Protein AF-A0A969GND2-F1 (afdb_monomer_lite)

Sequence (64 aa):
MRSGSSLVIVSTRVPPEFRGMGIAAKLTKTAFEYARSQ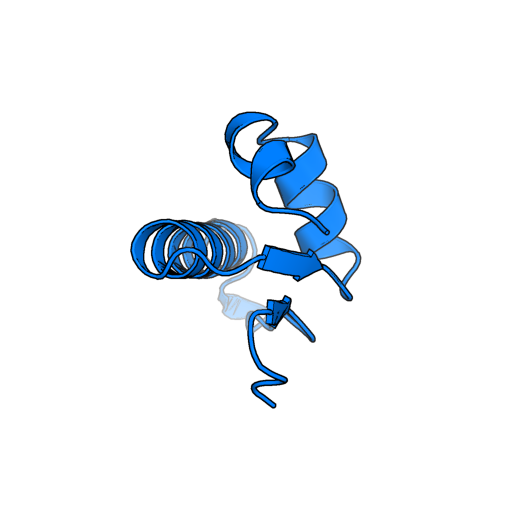ELSVTPMCSYASTFVRRHPEYRDLVG

Secondary structure (DSSP, 8-state):
--BTTEEEE------GGGTTTTHHHHHHHHHHHHHHHTT-EEEE-SHHHHHHHHH-GGGGGGB-

Structure (mmCIF, N/CA/C/O backbone):
data_AF-A0A969GND2-F1
#
_entry.id   AF-A0A969GND2-F1
#
loop_
_atom_site.group_PDB
_atom_si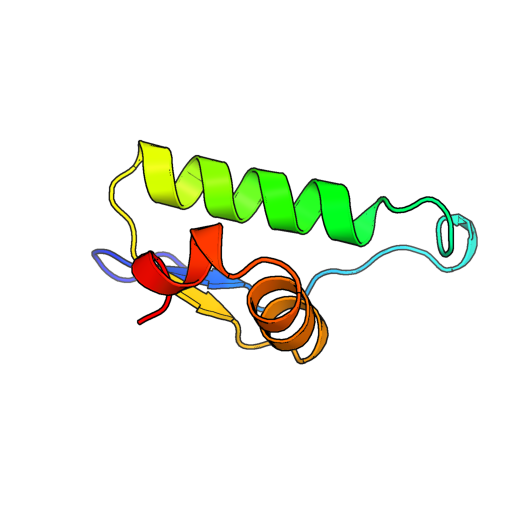te.id
_atom_site.type_symbol
_atom_site.label_atom_id
_atom_site.label_alt_id
_atom_site.label_comp_id
_atom_site.label_asym_id
_atom_site.label_entity_id
_atom_site.label_seq_id
_atom_site.pdbx_PDB_ins_code
_atom_site.Cartn_x
_atom_site.Cartn_y
_atom_site.Cartn_z
_atom_site.occupancy
_atom_site.B_iso_or_equiv
_atom_site.auth_seq_id
_atom_site.auth_comp_id
_atom_site.auth_asym_id
_atom_site.auth_atom_id
_atom_site.pdbx_PDB_model_num
ATOM 1 N N . MET A 1 1 ? -12.376 -13.551 -3.340 1.00 44.56 1 MET A N 1
ATOM 2 C CA . MET A 1 1 ? -13.302 -14.202 -2.391 1.00 44.56 1 MET A CA 1
ATOM 3 C C . MET A 1 1 ? -13.491 -13.236 -1.234 1.00 44.56 1 MET A C 1
ATOM 5 O O . MET A 1 1 ? -12.488 -12.815 -0.676 1.00 44.56 1 MET A O 1
ATOM 9 N N . ARG A 1 2 ? -14.722 -12.785 -0.969 1.00 45.75 2 ARG A N 1
ATOM 10 C CA . ARG A 1 2 ? -15.043 -11.911 0.171 1.00 45.75 2 ARG A CA 1
ATOM 11 C C . ARG A 1 2 ? -15.287 -12.823 1.370 1.00 45.75 2 ARG A C 1
ATOM 13 O O . ARG A 1 2 ? -16.196 -13.643 1.304 1.00 45.75 2 ARG A O 1
ATOM 20 N N . SER A 1 3 ? -14.479 -12.704 2.416 1.00 51.47 3 SER A N 1
ATOM 21 C CA . SER A 1 3 ? -14.720 -13.388 3.686 1.00 51.47 3 SER A CA 1
ATOM 22 C C . SER A 1 3 ? -15.091 -12.318 4.706 1.00 51.47 3 SER A C 1
ATOM 24 O O . SER A 1 3 ? -14.207 -11.648 5.220 1.00 51.47 3 SER A O 1
ATOM 26 N N . GLY A 1 4 ? -16.397 -12.082 4.883 1.00 58.72 4 GLY A N 1
ATOM 27 C CA . GLY A 1 4 ? -17.038 -11.311 5.966 1.00 58.72 4 GLY A CA 1
ATOM 28 C C . GLY A 1 4 ? -16.720 -9.817 6.131 1.00 58.72 4 GLY A C 1
ATOM 29 O O . GLY A 1 4 ? -17.636 -9.034 6.342 1.00 58.72 4 GLY A O 1
ATOM 30 N N . SER A 1 5 ? -15.457 -9.415 6.036 1.00 70.44 5 SER A N 1
ATOM 31 C CA . SER A 1 5 ? -14.967 -8.090 6.441 1.00 70.44 5 SER A CA 1
ATOM 32 C C . SER A 1 5 ? -13.553 -7.777 5.920 1.00 70.44 5 SER A C 1
ATOM 34 O O . SER A 1 5 ? -13.005 -6.728 6.249 1.00 70.44 5 SER A O 1
ATOM 36 N N . SER A 1 6 ? -12.969 -8.638 5.070 1.00 73.88 6 SER A N 1
ATOM 37 C CA . SER A 1 6 ? -11.630 -8.427 4.505 1.00 73.88 6 SER A CA 1
ATOM 38 C C . SER A 1 6 ? -11.565 -8.522 2.974 1.00 73.88 6 SER A C 1
ATOM 40 O O . SER A 1 6 ? -12.245 -9.323 2.318 1.00 73.88 6 SER A O 1
ATOM 42 N N . LEU A 1 7 ? -10.726 -7.666 2.388 1.00 83.19 7 LEU A N 1
ATOM 43 C CA . LEU A 1 7 ? -10.364 -7.599 0.980 1.00 83.19 7 LEU A CA 1
ATOM 44 C C . LEU A 1 7 ? -8.960 -8.180 0.790 1.00 83.19 7 LEU A C 1
ATOM 46 O O . LEU A 1 7 ? -7.954 -7.622 1.219 1.00 83.19 7 LEU A O 1
ATOM 50 N N . VAL A 1 8 ? -8.880 -9.315 0.103 1.00 83.12 8 VAL A N 1
ATOM 51 C CA . VAL A 1 8 ? -7.607 -10.007 -0.120 1.00 83.12 8 VAL A CA 1
ATOM 52 C C . VAL A 1 8 ? -7.022 -9.614 -1.474 1.00 83.12 8 VAL A C 1
ATOM 54 O O . VAL A 1 8 ? -7.602 -9.919 -2.521 1.00 83.12 8 VAL A O 1
ATOM 57 N N . ILE A 1 9 ? -5.842 -8.989 -1.471 1.00 82.75 9 ILE A N 1
ATOM 58 C CA . ILE A 1 9 ? -5.095 -8.692 -2.702 1.00 82.75 9 ILE A CA 1
ATOM 59 C C . ILE A 1 9 ? -4.187 -9.883 -3.019 1.00 82.75 9 ILE A C 1
ATOM 61 O O . ILE A 1 9 ? -3.039 -9.959 -2.577 1.00 82.75 9 ILE A O 1
ATOM 65 N N . VAL A 1 10 ? -4.727 -10.821 -3.800 1.00 77.25 10 VAL A N 1
ATOM 66 C CA . VAL A 1 10 ? -4.046 -12.066 -4.199 1.00 77.25 10 VAL A CA 1
ATOM 67 C C . VAL A 1 10 ? -2.931 -11.847 -5.222 1.00 77.25 10 VAL A C 1
ATOM 69 O O . VAL A 1 10 ? -1.868 -12.450 -5.108 1.00 77.25 10 VAL A O 1
ATOM 72 N N . SER A 1 11 ? -3.135 -10.998 -6.232 1.00 76.31 11 SER A N 1
ATOM 73 C CA . SER A 1 11 ? -2.102 -10.706 -7.233 1.00 76.31 11 SER A CA 1
ATOM 74 C C . SER A 1 11 ? -2.425 -9.442 -8.023 1.00 76.31 11 SER A C 1
ATOM 76 O O . SER A 1 11 ? -3.521 -9.316 -8.567 1.00 76.31 11 SER A O 1
ATOM 78 N N . THR A 1 12 ? -1.448 -8.544 -8.150 1.00 76.12 12 THR A N 1
ATOM 79 C CA . THR A 1 12 ? -1.508 -7.404 -9.075 1.00 76.12 12 THR A CA 1
ATOM 80 C C . THR A 1 12 ? -0.718 -7.763 -10.331 1.00 76.12 12 THR A C 1
ATOM 82 O O . THR A 1 12 ? 0.512 -7.713 -10.334 1.00 76.12 12 THR A O 1
ATOM 85 N N . ARG A 1 13 ? -1.412 -8.158 -11.406 1.00 75.62 13 ARG A N 1
ATOM 86 C CA . ARG A 1 13 ? -0.785 -8.481 -12.697 1.00 75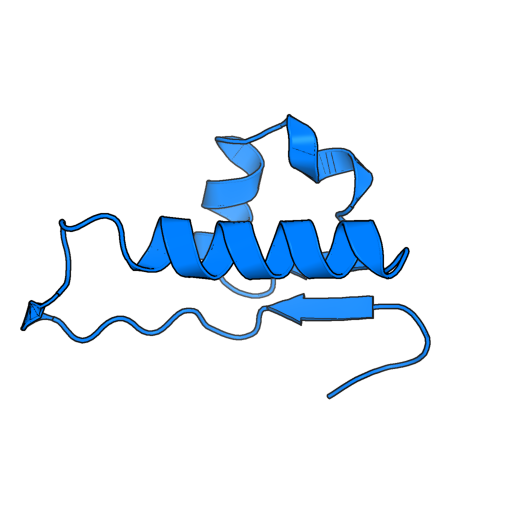.62 13 ARG A CA 1
ATOM 87 C C . ARG A 1 13 ? -0.842 -7.277 -13.625 1.00 75.62 13 ARG A C 1
ATOM 89 O O . ARG A 1 13 ? -1.919 -6.802 -13.961 1.00 75.62 13 ARG A O 1
ATOM 96 N N . VAL A 1 14 ? 0.329 -6.824 -14.059 1.00 77.19 14 VAL A N 1
ATOM 97 C CA . VAL A 1 14 ? 0.477 -5.823 -15.119 1.00 77.19 14 VAL A CA 1
ATOM 98 C C . VAL A 1 14 ? 1.230 -6.480 -16.275 1.00 77.19 14 VAL A C 1
ATOM 100 O O . VAL A 1 14 ? 2.313 -7.040 -16.034 1.00 77.19 14 VAL A O 1
ATOM 103 N N . PRO A 1 15 ? 0.677 -6.458 -17.503 1.00 78.94 15 PRO A N 1
ATOM 104 C CA . PRO A 1 15 ? 1.370 -6.980 -18.673 1.00 78.94 15 PRO A CA 1
ATOM 105 C C . PRO A 1 15 ? 2.747 -6.316 -18.832 1.00 78.94 15 PRO A C 1
ATOM 107 O O . PRO A 1 15 ? 2.898 -5.151 -18.458 1.00 78.94 15 PRO A O 1
ATOM 110 N N . PRO A 1 16 ? 3.763 -7.030 -19.350 1.00 76.81 16 PRO A N 1
ATOM 111 C CA . PRO A 1 16 ? 5.129 -6.512 -19.464 1.00 76.81 16 PRO A CA 1
ATOM 112 C C . PRO A 1 16 ? 5.211 -5.158 -20.171 1.00 76.81 16 PRO A C 1
ATOM 114 O O . PRO A 1 16 ? 5.948 -4.283 -19.731 1.00 76.81 16 PRO A O 1
ATOM 117 N N . GLU A 1 17 ? 4.380 -4.988 -21.194 1.00 84.19 17 GLU A N 1
ATOM 118 C CA . GLU A 1 17 ? 4.252 -3.809 -22.057 1.00 84.19 17 GLU A CA 1
ATOM 119 C C . GLU A 1 17 ? 3.872 -2.535 -21.287 1.00 84.19 17 GLU A C 1
ATOM 121 O O . GLU A 1 17 ? 4.182 -1.428 -21.708 1.00 84.19 17 GLU A O 1
ATOM 126 N N . PHE A 1 18 ? 3.237 -2.699 -20.126 1.00 78.69 18 PHE A N 1
ATOM 127 C CA . PHE A 1 18 ? 2.728 -1.620 -19.280 1.00 78.69 18 PHE A CA 1
ATOM 128 C C . PHE A 1 18 ? 3.516 -1.465 -17.967 1.00 78.69 18 PHE A C 1
ATOM 130 O O . PHE A 1 18 ? 3.137 -0.696 -17.073 1.00 78.69 18 PHE A O 1
ATOM 137 N N . ARG A 1 19 ? 4.616 -2.213 -17.798 1.00 77.94 19 ARG A N 1
ATOM 138 C CA . ARG A 1 19 ? 5.498 -2.076 -16.628 1.00 77.94 19 ARG A CA 1
ATOM 139 C C . ARG A 1 19 ? 6.250 -0.742 -16.684 1.00 77.94 19 ARG A C 1
ATOM 141 O O . ARG A 1 19 ? 6.451 -0.165 -17.739 1.00 77.94 19 ARG A O 1
ATOM 148 N N . GLY A 1 20 ? 6.637 -0.218 -15.521 1.00 80.56 20 GLY A N 1
ATOM 149 C CA . GLY A 1 20 ? 7.313 1.085 -15.413 1.00 80.56 20 GLY A CA 1
ATOM 150 C C . GLY A 1 20 ? 6.384 2.305 -15.479 1.00 80.56 20 GLY A C 1
ATOM 151 O O . GLY A 1 20 ? 6.776 3.380 -15.047 1.00 80.56 20 GLY A O 1
ATOM 152 N N . MET A 1 21 ? 5.123 2.137 -15.891 1.00 85.00 21 MET A N 1
ATOM 153 C CA . MET A 1 21 ? 4.148 3.235 -16.012 1.00 85.00 21 MET A CA 1
ATOM 154 C C . MET A 1 21 ? 3.332 3.497 -14.730 1.00 85.00 21 MET A C 1
ATOM 156 O O . MET A 1 21 ? 2.338 4.215 -14.750 1.00 85.00 21 MET A O 1
ATOM 160 N N . GLY A 1 22 ? 3.682 2.861 -13.607 1.00 84.38 22 GLY A N 1
ATOM 161 C CA . GLY A 1 22 ? 2.976 3.046 -12.329 1.00 84.38 22 GLY A CA 1
ATOM 162 C C . GLY A 1 22 ? 1.568 2.432 -12.251 1.00 84.38 22 GLY A C 1
ATOM 163 O O . GLY A 1 22 ? 0.877 2.620 -11.252 1.00 84.38 22 GLY A O 1
ATOM 164 N N . ILE A 1 23 ? 1.139 1.651 -13.248 1.00 85.81 23 ILE A N 1
ATOM 165 C CA . ILE A 1 23 ? -0.213 1.060 -13.304 1.00 85.81 23 ILE A CA 1
ATOM 166 C C . ILE A 1 23 ? -0.482 0.127 -12.117 1.00 85.81 23 ILE A C 1
ATOM 168 O O . ILE A 1 23 ? -1.547 0.199 -11.510 1.00 85.81 23 ILE A O 1
ATOM 172 N N . A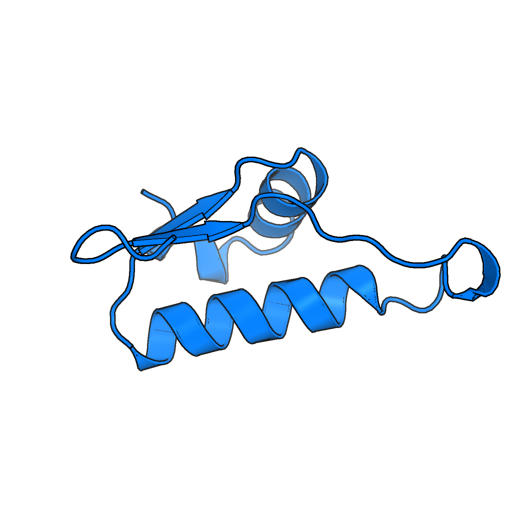LA A 1 24 ? 0.502 -0.689 -11.722 1.00 83.50 24 ALA A N 1
ATOM 173 C CA . ALA A 1 24 ? 0.378 -1.562 -10.554 1.00 83.50 24 ALA A CA 1
ATOM 174 C C . ALA A 1 24 ? 0.126 -0.764 -9.264 1.00 83.50 24 ALA A C 1
ATOM 176 O O . ALA A 1 24 ? -0.692 -1.165 -8.443 1.00 83.50 24 ALA A O 1
ATOM 177 N N . ALA A 1 25 ? 0.783 0.389 -9.112 1.00 85.75 25 ALA A N 1
ATOM 178 C CA . ALA A 1 25 ? 0.601 1.251 -7.950 1.00 85.75 25 ALA A CA 1
ATOM 179 C C . ALA A 1 25 ? -0.795 1.877 -7.952 1.00 85.75 25 ALA A C 1
ATOM 181 O O . ALA A 1 25 ? -1.441 1.919 -6.911 1.00 85.75 25 ALA A O 1
ATOM 182 N N . LYS A 1 26 ? -1.287 2.301 -9.123 1.00 88.19 26 LYS A N 1
ATOM 183 C CA . LYS A 1 26 ? -2.628 2.878 -9.269 1.00 88.19 26 LYS A CA 1
ATOM 184 C C . LYS A 1 26 ? -3.721 1.855 -8.948 1.00 88.19 26 LYS A C 1
ATOM 186 O O . LYS A 1 26 ? -4.617 2.161 -8.172 1.00 88.19 26 LYS A O 1
ATOM 191 N N . LEU A 1 27 ? -3.595 0.629 -9.463 1.00 87.00 27 LEU A N 1
ATOM 192 C CA . LEU A 1 27 ? -4.510 -0.477 -9.158 1.00 87.00 27 LEU A CA 1
ATOM 193 C C . LEU A 1 27 ? -4.533 -0.798 -7.661 1.00 87.00 27 LEU A C 1
ATOM 195 O O . LEU A 1 27 ? -5.606 -0.878 -7.065 1.00 87.00 27 LEU A O 1
ATOM 199 N N . THR A 1 28 ? -3.355 -0.951 -7.049 1.00 87.88 28 THR A N 1
ATOM 200 C CA . THR A 1 28 ? -3.253 -1.230 -5.615 1.00 87.88 28 THR A CA 1
ATOM 201 C C . THR A 1 28 ? -3.843 -0.080 -4.802 1.00 87.88 28 THR A C 1
ATOM 203 O O . THR A 1 28 ? -4.685 -0.326 -3.947 1.00 87.88 28 THR A O 1
ATOM 206 N N . LYS A 1 29 ? -3.499 1.174 -5.114 1.00 88.88 29 LYS A N 1
ATOM 207 C CA . LYS A 1 29 ? -4.048 2.352 -4.436 1.00 88.88 29 LYS A CA 1
ATOM 208 C C . LYS A 1 29 ? -5.577 2.365 -4.459 1.00 88.88 29 LYS A C 1
ATOM 210 O O . LYS A 1 29 ? -6.194 2.484 -3.407 1.00 88.88 29 LYS A O 1
ATOM 215 N N . THR A 1 30 ? -6.185 2.180 -5.630 1.00 89.81 30 THR A N 1
ATOM 216 C CA . THR A 1 30 ? -7.648 2.151 -5.759 1.00 89.81 30 THR A CA 1
ATOM 217 C C . THR A 1 30 ? -8.272 1.007 -4.956 1.00 89.81 30 THR A C 1
ATOM 219 O O . THR A 1 30 ? -9.318 1.200 -4.344 1.00 89.81 30 THR A O 1
ATOM 222 N N . ALA A 1 31 ? -7.627 -0.163 -4.892 1.00 87.44 31 ALA A N 1
ATOM 223 C CA . ALA A 1 31 ? -8.105 -1.271 -4.064 1.00 87.44 31 ALA A CA 1
ATOM 224 C C . ALA A 1 31 ? -8.079 -0.937 -2.559 1.00 87.44 31 ALA A C 1
ATOM 226 O O . ALA A 1 31 ? -9.030 -1.256 -1.847 1.00 87.44 31 ALA A O 1
ATOM 227 N N . PHE A 1 32 ? -7.026 -0.265 -2.086 1.00 88.50 32 PHE A N 1
ATOM 228 C CA . PHE A 1 32 ? -6.921 0.191 -0.696 1.00 88.50 32 PHE A CA 1
ATOM 229 C C . PHE A 1 32 ? -7.920 1.309 -0.369 1.00 88.50 32 PHE A C 1
ATOM 231 O O . PHE A 1 32 ? -8.560 1.267 0.677 1.00 88.50 32 PHE A O 1
ATOM 238 N N . GLU A 1 33 ? -8.105 2.283 -1.261 1.00 90.75 33 GLU A N 1
ATOM 239 C CA . GLU A 1 33 ? -9.117 3.336 -1.089 1.00 90.75 33 GLU A CA 1
ATOM 240 C C . GLU A 1 33 ? -10.535 2.761 -1.058 1.00 90.75 33 GLU A C 1
ATOM 242 O O . GLU A 1 33 ? -11.343 3.151 -0.215 1.00 90.75 33 GLU A O 1
ATOM 247 N N . TYR A 1 34 ? -10.821 1.783 -1.920 1.00 89.44 34 TYR A N 1
ATOM 248 C CA . TYR A 1 34 ? -12.086 1.061 -1.891 1.00 89.44 34 TYR A CA 1
ATOM 249 C C . TYR A 1 34 ? -12.284 0.344 -0.554 1.00 89.44 34 TYR A C 1
ATOM 251 O O . TYR A 1 34 ? -13.335 0.502 0.065 1.00 89.44 34 TYR A O 1
ATOM 259 N N . ALA A 1 35 ? -11.267 -0.376 -0.069 1.00 89.38 35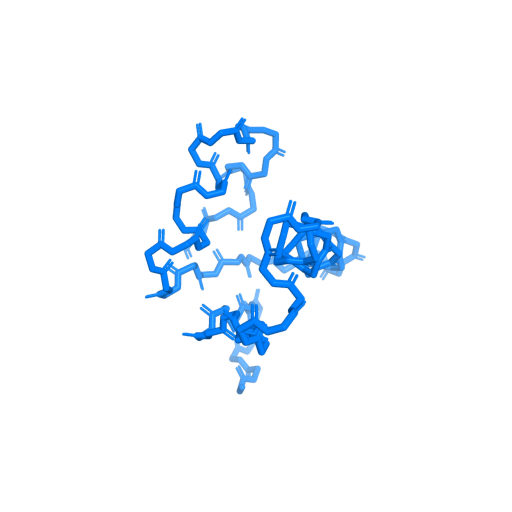 ALA A N 1
ATOM 260 C CA . ALA A 1 35 ? -11.328 -1.032 1.233 1.00 89.38 35 ALA A CA 1
ATOM 261 C C . ALA A 1 35 ? -11.596 -0.029 2.366 1.00 89.38 35 ALA A C 1
ATOM 263 O O . ALA A 1 35 ? -12.501 -0.257 3.163 1.00 89.38 35 ALA A O 1
ATOM 264 N N . ARG A 1 36 ? -10.922 1.129 2.362 1.00 89.00 36 ARG A N 1
ATOM 265 C CA . ARG A 1 36 ? -11.166 2.222 3.319 1.00 89.00 36 ARG A CA 1
ATOM 266 C C . ARG A 1 36 ? -12.610 2.714 3.285 1.00 89.00 36 ARG A C 1
ATOM 268 O O . ARG A 1 36 ? -13.233 2.858 4.327 1.00 89.00 36 ARG A O 1
ATOM 275 N N . SER A 1 37 ? -13.145 2.957 2.088 1.00 90.38 37 SER A N 1
ATOM 276 C CA . SER A 1 37 ? -14.515 3.459 1.900 1.00 90.38 37 SER A CA 1
ATOM 277 C C . SER A 1 37 ? -15.603 2.461 2.301 1.00 90.38 37 SER A C 1
ATOM 279 O O . SER A 1 37 ? -16.761 2.833 2.450 1.00 90.38 37 SER A O 1
ATOM 281 N N . GLN A 1 38 ? -15.241 1.185 2.405 1.00 88.06 38 GLN A N 1
ATOM 282 C CA . GLN A 1 38 ? -16.133 0.087 2.759 1.00 88.06 38 GLN A CA 1
ATOM 283 C C . GLN A 1 38 ? -15.845 -0.450 4.167 1.00 88.06 38 GLN A C 1
ATOM 285 O O . GLN A 1 38 ? -16.396 -1.487 4.524 1.00 88.06 38 GLN A O 1
ATOM 290 N N . GLU A 1 39 ? -14.959 0.213 4.924 1.00 87.00 39 GLU A N 1
ATOM 291 C CA . GLU A 1 39 ? -14.517 -0.205 6.261 1.00 87.00 39 GLU A CA 1
ATOM 292 C C . GLU A 1 39 ? -14.009 -1.662 6.293 1.00 87.00 39 GLU A C 1
ATOM 294 O O . GLU A 1 39 ? -14.215 -2.407 7.249 1.00 87.00 39 GLU A O 1
ATOM 299 N N . LEU A 1 40 ? -13.343 -2.085 5.213 1.00 89.12 40 LEU A N 1
ATOM 300 C CA . LEU A 1 40 ? -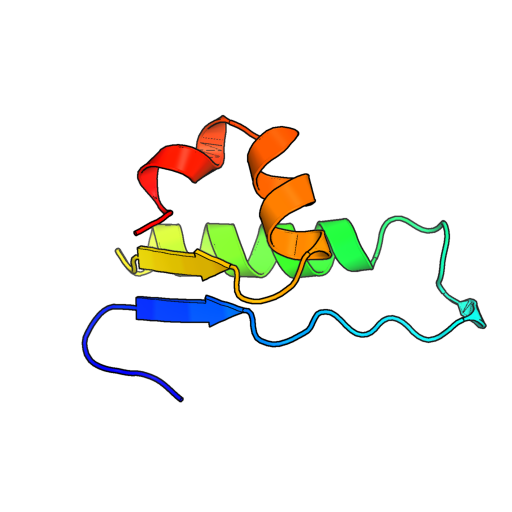12.768 -3.420 5.062 1.00 89.12 40 LEU A CA 1
ATOM 301 C C . LEU A 1 40 ? -11.292 -3.417 5.453 1.00 89.12 40 LEU A C 1
ATOM 303 O O . LEU A 1 40 ? -10.543 -2.509 5.079 1.00 89.12 40 LEU A O 1
ATOM 307 N N . SER A 1 41 ? -10.847 -4.494 6.097 1.00 87.69 41 SER A N 1
ATOM 308 C CA . SER A 1 41 ? -9.418 -4.772 6.238 1.00 87.69 41 SER A CA 1
ATOM 309 C C . SER A 1 41 ? -8.840 -5.309 4.927 1.00 87.69 41 SER A C 1
ATOM 311 O O . SER A 1 41 ? -9.536 -5.931 4.127 1.00 87.69 41 SER A O 1
ATOM 313 N N . VAL A 1 42 ? -7.560 -5.071 4.670 1.00 88.38 42 VAL A N 1
ATOM 314 C CA . VAL A 1 42 ? -6.840 -5.525 3.482 1.00 88.38 42 VAL A CA 1
ATOM 315 C C . VAL A 1 42 ? -5.777 -6.523 3.892 1.00 88.38 42 VAL A C 1
ATOM 317 O O . VAL A 1 42 ? -4.866 -6.194 4.645 1.00 88.38 42 VAL A O 1
ATOM 320 N N . THR A 1 43 ? -5.822 -7.715 3.305 1.00 88.19 43 THR A N 1
ATOM 321 C CA . THR A 1 43 ? -4.764 -8.714 3.477 1.00 88.19 43 THR A CA 1
ATOM 322 C C . THR A 1 43 ? -3.888 -8.743 2.216 1.00 88.19 43 THR A C 1
ATOM 324 O O . THR A 1 43 ? -4.312 -9.259 1.170 1.00 88.19 43 THR A O 1
ATOM 327 N N . PRO A 1 44 ? -2.668 -8.171 2.254 1.00 84.44 44 PRO A N 1
ATOM 328 C CA . PRO A 1 44 ? -1.756 -8.160 1.117 1.00 84.44 44 PRO A CA 1
ATOM 329 C C . PRO A 1 44 ? -1.025 -9.506 0.998 1.00 84.44 44 PRO A C 1
ATOM 331 O O . PRO A 1 44 ? 0.052 -9.687 1.559 1.00 84.44 44 PRO A O 1
ATOM 334 N N . MET A 1 45 ? -1.589 -10.451 0.240 1.00 82.56 45 MET A N 1
ATOM 335 C CA . MET A 1 45 ? -0.960 -11.765 0.024 1.00 82.56 45 MET A CA 1
ATOM 336 C C . MET A 1 45 ? 0.199 -11.737 -0.982 1.00 82.56 45 MET A C 1
ATOM 338 O O . MET A 1 45 ? 1.027 -12.644 -0.989 1.00 82.56 45 MET A O 1
ATOM 342 N N . CYS A 1 46 ? 0.280 -10.720 -1.846 1.00 82.62 46 CYS A N 1
ATOM 343 C CA . CYS A 1 46 ? 1.377 -10.592 -2.804 1.00 82.62 46 CYS A CA 1
ATOM 344 C C . CYS A 1 46 ? 2.496 -9.662 -2.304 1.00 82.62 46 CYS A C 1
ATOM 346 O O . CYS A 1 46 ? 2.249 -8.605 -1.722 1.00 82.62 46 CYS A O 1
ATOM 348 N N . SER A 1 47 ? 3.745 -10.015 -2.624 1.00 81.56 47 SER A N 1
ATOM 349 C CA . SER A 1 47 ? 4.952 -9.261 -2.240 1.00 81.56 47 SER A CA 1
ATOM 350 C C . SER A 1 47 ? 4.939 -7.800 -2.710 1.00 81.56 47 SER A C 1
ATOM 352 O O . SER A 1 47 ? 5.473 -6.912 -2.034 1.00 81.56 47 SER A O 1
ATOM 354 N N . TYR A 1 48 ? 4.291 -7.534 -3.849 1.00 84.81 48 TYR A N 1
ATOM 355 C CA . TYR A 1 48 ? 4.085 -6.182 -4.356 1.00 84.81 48 TYR A CA 1
ATOM 356 C C . TYR A 1 48 ? 3.191 -5.359 -3.426 1.00 84.81 48 TYR A C 1
ATOM 358 O O . TYR A 1 48 ? 3.572 -4.252 -3.055 1.00 84.81 48 TYR A O 1
ATOM 366 N N . ALA A 1 49 ? 2.043 -5.899 -3.005 1.00 83.69 49 ALA A N 1
ATOM 367 C CA . ALA A 1 49 ? 1.123 -5.208 -2.104 1.00 83.69 49 ALA A CA 1
ATOM 368 C C . ALA A 1 49 ? 1.760 -4.960 -0.727 1.00 83.69 49 ALA A C 1
ATOM 370 O O . ALA A 1 49 ? 1.656 -3.850 -0.211 1.00 83.69 49 ALA A O 1
ATOM 371 N N . SER A 1 50 ? 2.517 -5.917 -0.174 1.00 85.56 50 SER A N 1
ATOM 372 C CA . SER A 1 50 ? 3.270 -5.680 1.070 1.00 85.56 50 SER A CA 1
ATOM 373 C C . SER A 1 50 ? 4.312 -4.568 0.911 1.00 85.56 50 SER A C 1
ATOM 375 O O . SER A 1 50 ? 4.493 -3.737 1.800 1.00 85.56 50 SER A O 1
ATOM 377 N N . THR A 1 51 ? 5.003 -4.519 -0.232 1.00 88.44 51 THR A N 1
ATOM 378 C CA . THR A 1 51 ? 5.968 -3.446 -0.518 1.00 88.44 51 THR A CA 1
ATOM 379 C C . THR A 1 51 ? 5.280 -2.102 -0.727 1.00 88.44 51 THR A C 1
ATOM 381 O O . THR A 1 51 ? 5.812 -1.083 -0.290 1.00 88.44 51 THR A O 1
ATOM 384 N N . PHE A 1 52 ? 4.101 -2.093 -1.347 1.00 88.31 52 PHE A N 1
ATOM 385 C CA . PHE A 1 52 ? 3.283 -0.899 -1.517 1.00 88.31 52 PHE A CA 1
ATOM 386 C C . PHE A 1 52 ? 2.901 -0.306 -0.157 1.00 88.31 52 PHE A C 1
ATOM 388 O O . PHE A 1 52 ? 3.226 0.848 0.093 1.00 88.31 52 PHE A O 1
ATOM 395 N N . VAL A 1 53 ? 2.352 -1.105 0.762 1.00 89.19 53 VAL A N 1
ATOM 396 C CA . VAL A 1 53 ? 2.015 -0.656 2.129 1.00 89.19 53 VAL A CA 1
ATOM 397 C C . VAL A 1 53 ? 3.244 -0.137 2.876 1.00 89.19 53 VAL A C 1
ATOM 399 O O . VAL A 1 53 ? 3.178 0.856 3.593 1.00 89.19 53 VAL A O 1
ATOM 402 N N . ARG A 1 54 ? 4.409 -0.767 2.692 1.00 88.06 54 ARG A N 1
ATOM 403 C CA . ARG A 1 54 ? 5.651 -0.306 3.329 1.00 88.06 54 ARG A CA 1
ATOM 404 C C . ARG A 1 54 ? 6.104 1.069 2.819 1.00 88.06 54 ARG A C 1
ATOM 406 O O . ARG A 1 54 ? 6.749 1.798 3.564 1.00 88.06 54 ARG A O 1
ATOM 413 N N . ARG A 1 55 ? 5.785 1.410 1.566 1.00 89.56 55 ARG A N 1
ATOM 414 C CA . ARG A 1 55 ? 6.035 2.732 0.960 1.00 89.56 55 ARG A CA 1
ATOM 415 C C . ARG A 1 55 ? 4.927 3.746 1.257 1.00 89.56 55 ARG A C 1
ATOM 417 O O . ARG A 1 55 ? 5.195 4.938 1.193 1.00 89.56 55 ARG A O 1
ATOM 424 N N . HIS A 1 56 ? 3.733 3.261 1.586 1.00 89.50 56 HIS A N 1
ATOM 425 C CA . HIS A 1 56 ? 2.528 4.039 1.848 1.00 89.50 56 HIS A CA 1
ATOM 426 C C . HIS A 1 56 ? 1.985 3.732 3.251 1.00 89.50 56 HIS A C 1
ATOM 428 O O . HIS A 1 56 ? 1.025 2.963 3.400 1.00 89.50 56 HIS A O 1
ATOM 434 N N . PRO A 1 57 ? 2.630 4.271 4.303 1.00 88.38 57 PRO A N 1
ATOM 435 C CA . PRO A 1 57 ? 2.255 3.982 5.679 1.00 88.38 57 PRO A CA 1
ATOM 436 C C . PRO A 1 57 ? 0.830 4.426 6.037 1.00 88.38 57 PRO A C 1
ATOM 438 O O . PRO A 1 57 ? 0.274 3.898 6.997 1.00 88.38 57 PRO A O 1
ATOM 441 N N . GLU A 1 58 ? 0.224 5.323 5.255 1.00 88.88 58 GLU A N 1
ATOM 442 C CA . GLU A 1 58 ? -1.161 5.795 5.387 1.00 88.88 58 GLU A CA 1
ATOM 443 C C . GLU A 1 58 ? -2.238 4.715 5.210 1.00 88.88 58 GLU A C 1
ATOM 445 O O . GLU A 1 58 ? -3.404 4.984 5.493 1.00 88.88 58 GLU A O 1
ATOM 450 N N . TYR A 1 59 ? -1.856 3.535 4.713 1.00 88.69 59 TYR A N 1
ATOM 451 C CA . TYR A 1 59 ? -2.738 2.379 4.543 1.00 88.69 59 TYR A CA 1
ATOM 452 C C . TYR A 1 59 ? -2.441 1.245 5.536 1.00 88.69 59 TYR A C 1
ATOM 454 O O . TYR A 1 59 ? -3.024 0.167 5.426 1.00 88.69 59 TYR A O 1
ATOM 462 N N . ARG A 1 60 ? -1.504 1.433 6.478 1.00 86.19 60 ARG A N 1
ATOM 463 C CA . ARG A 1 60 ? -1.151 0.401 7.475 1.00 86.19 60 ARG A CA 1
ATOM 464 C C . ARG A 1 60 ? -2.282 0.136 8.462 1.00 86.19 60 ARG A C 1
ATOM 466 O O . ARG A 1 60 ? -2.371 -0.976 8.961 1.00 86.19 60 ARG A O 1
ATOM 473 N N . ASP A 1 61 ? -3.123 1.134 8.705 1.00 88.50 61 ASP A N 1
ATOM 474 C CA . ASP A 1 61 ? -4.356 1.047 9.494 1.00 88.50 61 ASP A CA 1
ATOM 475 C C . ASP A 1 61 ? -5.386 0.095 8.876 1.00 88.50 61 ASP A C 1
ATOM 477 O O . ASP A 1 61 ? -6.174 -0.512 9.593 1.00 88.50 61 ASP A O 1
ATOM 481 N N . LEU A 1 62 ? -5.352 -0.071 7.553 1.00 86.38 62 LEU A N 1
ATOM 482 C CA . LEU A 1 62 ? -6.241 -0.977 6.835 1.00 86.38 62 LEU A CA 1
ATOM 483 C C . LEU A 1 62 ? -5.710 -2.408 6.778 1.00 86.38 62 LEU A C 1
ATOM 485 O O . LEU A 1 62 ? -6.454 -3.289 6.370 1.00 86.38 62 LEU A O 1
ATOM 489 N N . VAL A 1 63 ? -4.450 -2.671 7.132 1.00 85.62 63 VAL A N 1
ATOM 490 C CA . VAL A 1 63 ? -3.870 -4.017 7.016 1.00 85.62 63 VAL A CA 1
ATOM 491 C C . VAL A 1 63 ? -4.121 -4.834 8.279 1.00 85.62 63 VAL A C 1
ATOM 493 O O . VAL A 1 63 ? -3.717 -4.424 9.365 1.00 85.62 63 VAL A O 1
ATOM 496 N N . GLY A 1 64 ? -4.740 -6.008 8.109 1.00 75.94 64 GLY A N 1
ATOM 497 C CA . GLY A 1 64 ? -5.078 -6.954 9.177 1.00 75.94 64 GLY A CA 1
ATOM 498 C C . GLY A 1 64 ? -4.999 -8.409 8.737 1.00 75.94 64 GLY A C 1
ATOM 499 O O . GLY A 1 64 ? -5.187 -8.686 7.524 1.00 75.94 64 GLY A O 1
#

Foldseek 3Di:
DDDDAADEPQDQDDPPVCPPVCVSVVVLVVSLVVSVVVVGAYEDNDPVNVVSCVVVVVSVVRHD

Radius of gyration: 11.59 Å; chains: 1; bounding box: 24×20×32 Å

pLDDT: mean 82.5, std 9.71, range [44.56, 90.75]